Protein AF-A0A5E4GER6-F1 (afdb_monomer_lite)

Organism: Prunus dulcis (NCBI:txid3755)

Structure (mmCIF, N/CA/C/O backbone):
data_AF-A0A5E4GER6-F1
#
_entry.id   AF-A0A5E4GER6-F1
#
loop_
_atom_site.group_PDB
_atom_site.id
_atom_site.type_symbol
_atom_site.label_atom_id
_atom_site.label_alt_id
_atom_site.label_comp_id
_atom_site.label_asym_id
_atom_site.label_entity_id
_atom_site.label_seq_id
_atom_site.pdbx_PDB_ins_code
_atom_site.Cartn_x
_atom_site.Cartn_y
_atom_site.Cartn_z
_atom_site.occupancy
_atom_site.B_iso_or_equiv
_atom_site.auth_seq_id
_atom_site.auth_comp_id
_atom_site.auth_asym_id
_atom_site.auth_atom_id
_atom_site.pdbx_PDB_model_num
ATOM 1 N N . TYR A 1 1 ? 12.229 4.927 25.803 1.00 46.78 1 TYR A N 1
ATOM 2 C CA . TYR A 1 1 ? 11.061 4.805 24.908 1.00 46.78 1 TYR A CA 1
ATOM 3 C C . TYR A 1 1 ? 9.831 4.520 25.751 1.00 46.78 1 TYR A C 1
ATOM 5 O O . TYR A 1 1 ? 9.748 3.445 26.325 1.00 46.78 1 TYR A O 1
ATOM 13 N N . LEU A 1 2 ? 8.931 5.493 25.908 1.00 47.50 2 LEU A N 1
ATOM 14 C CA . LEU A 1 2 ? 7.705 5.313 26.692 1.00 47.50 2 LEU A CA 1
ATOM 15 C C . LEU A 1 2 ? 6.797 4.296 25.986 1.00 47.50 2 LEU A C 1
ATOM 17 O O . LEU A 1 2 ? 6.352 4.516 24.858 1.00 47.50 2 LEU A O 1
A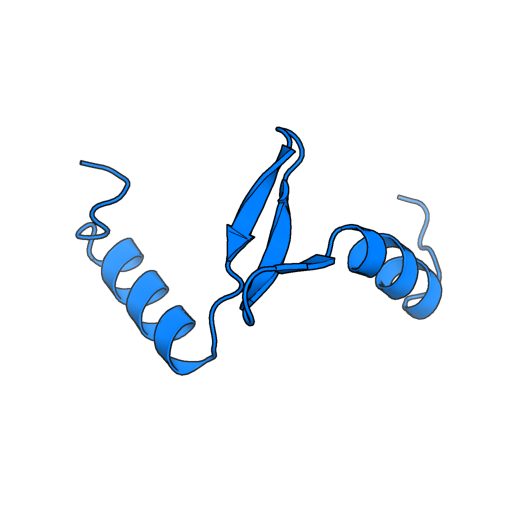TOM 21 N N . THR A 1 3 ? 6.554 3.162 26.634 1.00 60.62 3 THR A N 1
ATOM 22 C CA . THR A 1 3 ? 5.674 2.098 26.150 1.00 60.62 3 THR A CA 1
ATOM 23 C C . THR A 1 3 ? 4.223 2.500 26.385 1.00 60.62 3 THR A C 1
ATOM 25 O O . THR A 1 3 ? 3.617 2.214 27.413 1.00 60.62 3 THR A O 1
ATOM 28 N N . MET A 1 4 ? 3.643 3.197 25.410 1.00 64.94 4 MET A N 1
ATOM 29 C CA . MET A 1 4 ? 2.197 3.401 25.379 1.00 64.94 4 MET A CA 1
ATOM 30 C C . MET A 1 4 ? 1.482 2.041 25.301 1.00 64.94 4 MET A C 1
ATOM 32 O O . MET A 1 4 ? 1.937 1.172 24.550 1.00 64.94 4 MET A O 1
ATOM 36 N N . PRO A 1 5 ? 0.340 1.857 25.994 1.00 71.81 5 PRO A N 1
ATOM 37 C CA . PRO A 1 5 ? -0.505 0.682 25.812 1.00 71.81 5 PRO A CA 1
ATOM 38 C C . PRO A 1 5 ? -0.807 0.471 24.325 1.00 71.81 5 PRO A C 1
ATOM 40 O O . PRO A 1 5 ? -1.135 1.434 23.622 1.00 71.81 5 PRO A O 1
ATOM 43 N N . SER A 1 6 ? -0.710 -0.772 23.849 1.00 79.06 6 SER A N 1
ATOM 44 C CA . SER A 1 6 ? -0.821 -1.130 22.424 1.00 79.06 6 SER A CA 1
ATOM 45 C C . SER A 1 6 ? -2.042 -0.499 21.747 1.00 79.06 6 SER A C 1
ATOM 47 O O . SER A 1 6 ? -1.922 0.078 20.670 1.00 79.06 6 SER A O 1
ATOM 49 N N . GLN A 1 7 ? -3.193 -0.490 22.422 1.00 84.94 7 GLN A N 1
ATOM 50 C CA . GLN A 1 7 ? -4.428 0.114 21.916 1.00 84.94 7 GLN A CA 1
ATOM 51 C C . GLN A 1 7 ? -4.333 1.634 21.717 1.00 84.94 7 GLN A C 1
ATOM 53 O O . GLN A 1 7 ? -4.795 2.148 20.700 1.00 84.94 7 GLN A O 1
ATOM 58 N N . LYS A 1 8 ? -3.715 2.372 22.654 1.00 88.62 8 LYS A N 1
ATOM 59 C CA . LYS A 1 8 ? -3.516 3.827 22.508 1.00 88.62 8 LYS A CA 1
ATOM 60 C C . LYS A 1 8 ? -2.583 4.123 21.336 1.00 88.62 8 LYS A C 1
ATOM 62 O O . LYS A 1 8 ? -2.857 5.026 20.553 1.00 88.62 8 LYS A O 1
ATOM 67 N N . ARG A 1 9 ? -1.521 3.325 21.179 1.00 87.44 9 ARG A N 1
ATOM 68 C CA . ARG A 1 9 ? -0.592 3.442 20.048 1.00 87.44 9 ARG A CA 1
ATOM 69 C C . ARG A 1 9 ? -1.293 3.187 18.714 1.00 87.44 9 ARG A C 1
ATOM 71 O O . ARG A 1 9 ? -1.118 3.978 17.794 1.00 87.44 9 ARG A O 1
ATOM 78 N N . ILE A 1 10 ? -2.113 2.138 18.627 1.00 89.12 10 ILE A N 1
ATOM 79 C CA . ILE A 1 10 ? -2.894 1.827 17.422 1.00 89.12 10 ILE A CA 1
ATOM 80 C C . ILE A 1 10 ? -3.835 2.986 17.079 1.00 89.12 10 ILE A C 1
ATOM 82 O O . ILE A 1 10 ? -3.836 3.429 15.936 1.00 89.12 10 ILE A O 1
ATOM 86 N N . ARG A 1 11 ? -4.572 3.530 18.060 1.00 91.44 11 ARG A N 1
ATOM 87 C CA . ARG A 1 11 ? -5.469 4.678 17.834 1.00 91.44 11 ARG A CA 1
ATOM 88 C C . ARG A 1 11 ? -4.726 5.893 17.281 1.00 91.44 11 ARG A C 1
ATOM 90 O O . ARG A 1 11 ? -5.183 6.477 16.311 1.00 91.44 11 ARG A O 1
ATOM 97 N N . ILE A 1 12 ? -3.570 6.237 17.851 1.00 91.38 12 ILE A N 1
ATOM 98 C CA . ILE A 1 12 ? -2.747 7.357 17.366 1.00 91.38 12 ILE A CA 1
ATOM 99 C C . ILE A 1 12 ? -2.239 7.086 15.945 1.00 91.38 12 ILE A C 1
ATOM 101 O O . ILE A 1 12 ? -2.277 7.970 15.095 1.00 91.38 12 ILE A O 1
ATOM 105 N N . MET A 1 13 ? -1.781 5.864 15.658 1.00 90.25 13 MET A N 1
ATOM 106 C CA . MET A 1 13 ? -1.317 5.505 14.316 1.00 90.25 13 MET A CA 1
ATOM 107 C C . MET A 1 13 ? -2.441 5.571 13.279 1.00 90.25 13 MET A C 1
ATOM 109 O O . MET A 1 13 ? -2.193 6.050 12.174 1.00 90.25 13 MET A O 1
ATOM 113 N N . ALA A 1 14 ? -3.652 5.140 13.645 1.00 93.12 14 ALA A N 1
ATOM 114 C CA . ALA A 1 14 ? -4.827 5.128 12.778 1.00 93.12 14 ALA A CA 1
ATOM 115 C C . ALA A 1 14 ? -5.240 6.531 12.304 1.00 93.12 14 ALA A C 1
ATOM 117 O O . ALA A 1 14 ? -5.770 6.650 11.208 1.00 93.12 14 ALA A O 1
ATOM 118 N N . LEU A 1 15 ? -4.920 7.593 13.058 1.00 93.50 15 LEU A N 1
ATOM 119 C CA . LEU A 1 15 ? -5.178 8.983 12.646 1.00 93.50 15 LEU A CA 1
ATOM 120 C C . LEU A 1 15 ? -4.445 9.388 11.360 1.00 93.50 15 LEU A C 1
ATOM 122 O O . LEU A 1 15 ? -4.833 10.353 10.713 1.00 93.50 15 LEU A O 1
ATOM 126 N N . ASN A 1 16 ? -3.392 8.661 10.980 1.00 94.62 16 ASN A N 1
ATOM 127 C CA . ASN A 1 16 ? -2.677 8.915 9.731 1.00 94.62 16 ASN A CA 1
ATOM 128 C C . ASN A 1 16 ? -3.336 8.239 8.522 1.00 94.62 16 ASN A C 1
ATOM 130 O O . ASN A 1 16 ? -2.764 8.298 7.439 1.00 94.62 16 ASN A O 1
ATOM 134 N N . TYR A 1 17 ? -4.472 7.560 8.691 1.00 96.19 17 TYR A N 1
ATOM 135 C CA . TYR A 1 17 ? -5.153 6.834 7.624 1.00 96.19 17 TYR A CA 1
ATOM 136 C C . TYR A 1 17 ? -6.538 7.420 7.355 1.00 96.19 17 TYR A C 1
ATOM 138 O O . TYR A 1 17 ? -7.227 7.849 8.278 1.00 96.19 17 TYR A O 1
ATOM 146 N N . LEU A 1 18 ? -6.954 7.417 6.089 1.00 95.44 18 LEU A N 1
ATOM 147 C CA . LEU A 1 18 ? -8.277 7.871 5.654 1.00 95.44 18 LEU A CA 1
ATOM 148 C C . LEU A 1 18 ? -8.708 7.156 4.367 1.00 95.44 18 LEU A C 1
ATOM 150 O O . LEU A 1 18 ? -7.880 6.568 3.675 1.00 95.44 18 LEU A O 1
ATOM 154 N N . MET A 1 19 ? -10.002 7.214 4.051 1.00 96.56 19 MET A N 1
ATOM 155 C CA . MET A 1 19 ? -10.529 6.752 2.765 1.00 96.56 19 MET A CA 1
ATOM 156 C C . MET A 1 19 ? -10.497 7.899 1.754 1.00 96.56 19 MET A C 1
ATOM 158 O O . MET A 1 19 ? -11.039 8.970 2.022 1.00 96.56 19 MET A O 1
ATOM 162 N N . TRP A 1 20 ? -9.883 7.677 0.596 1.00 95.19 20 TRP A N 1
ATOM 163 C CA . TRP A 1 20 ? -9.772 8.647 -0.489 1.00 95.19 20 TRP A CA 1
ATOM 164 C C . TRP A 1 20 ? -10.099 7.968 -1.815 1.00 95.19 20 TRP A C 1
ATOM 166 O O . TRP A 1 20 ? -9.445 7.001 -2.186 1.00 95.19 20 TRP A O 1
ATOM 176 N N . ASN A 1 21 ? -11.117 8.456 -2.528 1.00 95.19 21 ASN A N 1
ATOM 177 C CA . ASN A 1 21 ? -11.549 7.904 -3.821 1.00 95.19 21 ASN A CA 1
ATOM 178 C C . ASN A 1 21 ? -11.793 6.378 -3.820 1.00 95.19 21 ASN A C 1
ATOM 180 O O . ASN A 1 21 ? -11.572 5.709 -4.823 1.00 95.19 21 ASN A O 1
ATOM 184 N N . GLY A 1 22 ? -12.255 5.825 -2.695 1.00 95.25 22 GLY A N 1
ATOM 185 C CA . GLY A 1 22 ? -12.494 4.385 -2.537 1.00 95.25 22 GLY A CA 1
ATOM 186 C C . GLY A 1 22 ? -11.284 3.579 -2.054 1.00 95.25 22 GLY A C 1
ATOM 187 O O . GLY A 1 22 ? -11.456 2.427 -1.666 1.00 95.25 22 GLY A O 1
ATOM 188 N N . ASP A 1 23 ? -10.102 4.189 -1.973 1.00 95.94 23 ASP A N 1
ATOM 189 C CA . ASP A 1 23 ? -8.886 3.560 -1.465 1.00 95.94 23 ASP A CA 1
ATOM 190 C C . ASP A 1 23 ? -8.597 3.951 -0.014 1.00 95.94 23 ASP A C 1
ATOM 192 O O . ASP A 1 23 ? -8.821 5.087 0.408 1.00 95.94 23 ASP A O 1
ATOM 196 N N . LEU A 1 24 ? -8.023 3.022 0.752 1.00 96.50 24 LEU A N 1
ATOM 197 C CA . LEU A 1 24 ? -7.396 3.351 2.029 1.00 96.50 24 LEU A CA 1
ATOM 198 C C . LEU A 1 24 ? -6.027 3.981 1.752 1.00 96.50 24 LEU A C 1
ATOM 200 O O . LEU A 1 24 ? -5.190 3.373 1.083 1.00 96.50 24 LEU A O 1
ATOM 204 N N . VAL A 1 25 ? -5.777 5.173 2.287 1.00 97.19 25 VAL A N 1
ATOM 205 C CA . VAL A 1 25 ? -4.497 5.877 2.141 1.00 97.19 25 VAL A CA 1
ATOM 206 C C . VAL A 1 25 ? -3.889 6.204 3.499 1.00 97.19 25 VAL A C 1
ATOM 208 O O . VAL A 1 25 ? -4.601 6.384 4.487 1.00 97.19 25 VAL A O 1
ATOM 211 N N . ARG A 1 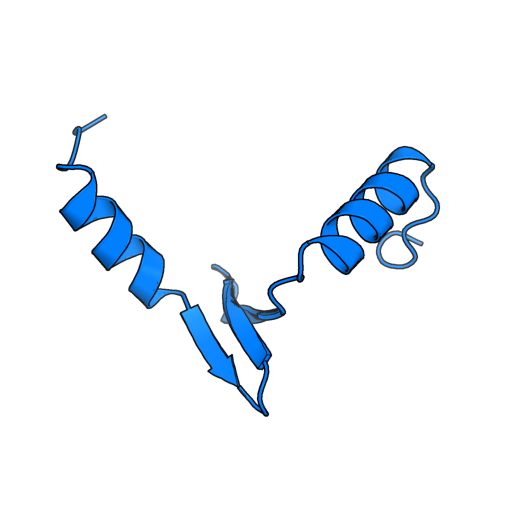26 ? -2.560 6.312 3.541 1.00 96.50 26 ARG A N 1
ATOM 212 C CA . ARG A 1 26 ? -1.782 6.788 4.685 1.00 96.50 26 ARG A CA 1
ATOM 213 C C . ARG A 1 26 ? -1.145 8.136 4.357 1.00 96.50 26 ARG A C 1
ATOM 215 O O . ARG A 1 26 ? -0.396 8.230 3.388 1.00 96.50 26 ARG A O 1
ATOM 222 N N . LYS A 1 27 ? -1.364 9.147 5.196 1.00 95.94 27 LYS A N 1
ATOM 223 C CA . LYS A 1 27 ? -0.659 10.432 5.127 1.00 95.94 27 LYS A CA 1
ATOM 224 C C . LYS A 1 27 ? 0.783 10.257 5.620 1.00 95.94 27 LYS A C 1
ATOM 226 O O . LYS A 1 27 ? 1.015 9.773 6.734 1.00 95.94 27 LYS A O 1
ATOM 231 N N . SER A 1 28 ? 1.754 10.594 4.775 1.00 91.94 28 SER A N 1
ATOM 232 C CA . SER A 1 28 ? 3.172 10.623 5.137 1.00 91.94 28 SER A CA 1
ATOM 233 C C . SER A 1 28 ? 3.508 11.884 5.948 1.00 91.94 28 SER A C 1
ATOM 235 O O . SER A 1 28 ? 2.666 12.760 6.146 1.00 91.94 28 SER A O 1
ATOM 237 N N . LYS A 1 29 ? 4.749 11.976 6.443 1.00 90.31 29 LYS A N 1
ATOM 238 C CA . LYS A 1 29 ? 5.231 13.190 7.123 1.00 90.31 29 LYS A CA 1
ATOM 239 C C . LYS A 1 29 ? 5.276 14.398 6.186 1.00 90.31 29 LYS A C 1
ATOM 241 O O . LYS A 1 29 ? 5.014 15.503 6.638 1.00 90.31 29 LYS A O 1
ATOM 246 N N . ASP A 1 30 ? 5.530 14.155 4.906 1.00 93.19 30 ASP A N 1
ATOM 247 C CA . ASP A 1 30 ? 5.611 15.170 3.849 1.00 93.19 30 ASP A CA 1
ATOM 248 C C . ASP A 1 30 ? 4.237 15.442 3.214 1.00 93.19 30 ASP A C 1
ATOM 250 O O . ASP A 1 30 ? 4.135 15.908 2.086 1.00 93.19 30 ASP A O 1
ATOM 254 N N . GLU A 1 31 ? 3.165 15.074 3.921 1.00 89.56 31 GLU A N 1
ATOM 255 C CA . GLU A 1 31 ? 1.767 15.246 3.520 1.00 89.56 31 GLU A CA 1
ATOM 256 C C . GLU A 1 31 ? 1.337 14.512 2.241 1.00 89.56 31 GLU A C 1
ATOM 258 O O . GLU A 1 31 ? 0.206 14.669 1.783 1.00 89.56 31 GLU A O 1
ATOM 263 N N . VAL A 1 32 ? 2.186 13.627 1.718 1.00 93.38 32 VAL A N 1
ATOM 264 C CA . VAL A 1 32 ? 1.870 12.772 0.572 1.00 93.38 32 VAL A CA 1
ATOM 265 C C . VAL A 1 32 ? 0.903 11.665 0.995 1.00 93.38 32 VAL A C 1
ATOM 267 O O . VAL A 1 32 ? 1.113 10.986 2.006 1.00 93.38 32 VAL A O 1
AT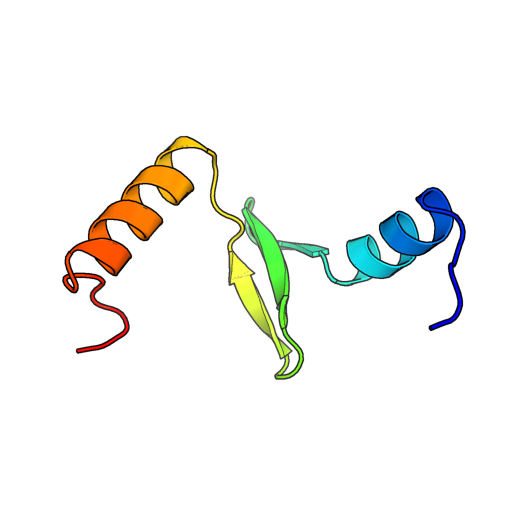OM 270 N N . LEU A 1 33 ? -0.150 11.453 0.204 1.00 94.31 33 LEU A N 1
ATOM 271 C CA . LEU A 1 33 ? -1.083 10.342 0.386 1.00 94.31 33 LEU A CA 1
ATOM 272 C C . LEU A 1 33 ? -0.545 9.085 -0.303 1.00 94.31 33 LEU A C 1
ATOM 274 O O . LEU A 1 33 ? -0.436 9.024 -1.524 1.00 94.31 33 LEU A O 1
ATOM 278 N N . LEU A 1 34 ? -0.225 8.069 0.496 1.00 94.31 34 LEU A N 1
ATOM 279 C CA . LEU A 1 34 ? 0.266 6.778 0.023 1.00 94.31 34 LEU A CA 1
ATOM 280 C C . LEU A 1 34 ? -0.866 5.756 0.056 1.00 94.31 34 LEU A C 1
ATOM 282 O O . LEU A 1 34 ? -1.409 5.474 1.126 1.00 94.31 34 LEU A O 1
ATOM 286 N N . ARG A 1 35 ? -1.207 5.174 -1.095 1.00 95.94 35 ARG A N 1
ATOM 287 C CA . ARG A 1 35 ? -2.222 4.117 -1.172 1.00 95.94 35 ARG A CA 1
ATOM 288 C C . ARG A 1 35 ? -1.771 2.880 -0.398 1.00 95.94 35 ARG A C 1
ATOM 290 O O . ARG A 1 35 ? -0.653 2.396 -0.569 1.00 95.94 35 ARG A O 1
ATOM 297 N N . CYS A 1 36 ? -2.645 2.359 0.456 1.00 95.25 36 CYS A N 1
ATOM 298 C CA . CYS A 1 36 ? -2.419 1.094 1.133 1.00 95.25 36 CYS A CA 1
ATOM 299 C C . CYS A 1 36 ? -2.606 -0.061 0.148 1.00 95.25 36 CYS A C 1
ATOM 301 O O . CYS A 1 36 ? -3.597 -0.126 -0.575 1.00 95.25 36 CYS A O 1
ATOM 303 N N . LEU A 1 37 ? -1.647 -0.983 0.148 1.00 95.31 37 LEU A N 1
ATOM 304 C CA . LEU A 1 37 ? -1.666 -2.144 -0.730 1.00 95.31 37 LEU A CA 1
ATOM 305 C C . LEU A 1 37 ? -2.433 -3.295 -0.084 1.00 95.31 37 LEU A C 1
ATOM 307 O O . LEU A 1 37 ? -2.231 -3.619 1.091 1.00 95.31 37 LEU A O 1
ATOM 311 N N . GLY A 1 38 ? -3.269 -3.960 -0.877 1.00 94.44 38 GLY A N 1
ATOM 312 C CA . GLY A 1 38 ? -3.829 -5.250 -0.501 1.00 94.44 38 GLY A CA 1
ATOM 313 C C . GLY A 1 38 ? -2.751 -6.338 -0.462 1.00 94.44 38 GLY A C 1
ATOM 314 O O . GLY A 1 38 ? -1.660 -6.191 -1.010 1.00 94.44 38 GLY A O 1
ATOM 315 N N . LYS A 1 39 ? -3.071 -7.491 0.135 1.00 94.00 39 LYS A N 1
ATOM 316 C CA . LYS A 1 39 ? -2.121 -8.609 0.302 1.00 94.00 39 LYS A CA 1
ATOM 317 C C . LYS A 1 39 ? -1.424 -9.023 -1.003 1.00 94.00 39 LYS A C 1
ATOM 319 O O . LYS A 1 39 ? -0.221 -9.246 -1.000 1.00 94.00 39 LYS A O 1
ATOM 324 N N . LYS A 1 40 ? -2.167 -9.141 -2.110 1.00 95.19 40 LYS A N 1
ATOM 325 C CA . LYS A 1 40 ? -1.602 -9.548 -3.411 1.00 95.19 40 LYS A CA 1
ATOM 326 C C . LYS A 1 40 ? -0.670 -8.482 -3.989 1.00 95.19 40 LYS A C 1
ATOM 328 O O . LYS A 1 40 ? 0.416 -8.810 -4.451 1.00 95.19 40 LYS A O 1
ATOM 333 N N . GLU A 1 41 ? -1.088 -7.220 -3.931 1.00 94.56 41 GLU A N 1
ATOM 334 C CA . 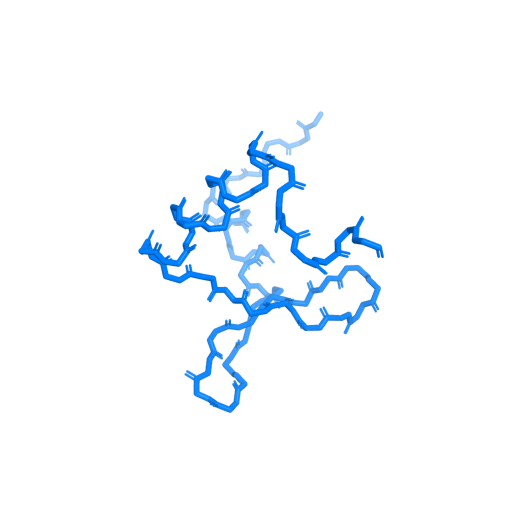GLU A 1 41 ? -0.300 -6.086 -4.422 1.00 94.56 41 GLU A CA 1
ATOM 335 C C . GLU A 1 41 ? 0.988 -5.918 -3.618 1.00 94.56 41 GLU A C 1
ATOM 337 O O . GLU A 1 41 ? 2.050 -5.742 -4.199 1.00 94.56 41 GLU A O 1
ATOM 342 N N . TYR A 1 42 ? 0.904 -6.052 -2.291 1.00 93.44 42 TYR A N 1
ATOM 343 C CA . TYR A 1 42 ? 2.059 -6.023 -1.400 1.00 93.44 42 TYR A CA 1
ATOM 344 C C . TYR A 1 42 ? 3.113 -7.058 -1.809 1.00 93.44 42 TYR A C 1
ATOM 346 O O . TYR A 1 42 ? 4.275 -6.706 -1.981 1.00 93.44 42 TYR A O 1
ATOM 354 N N . MET A 1 43 ? 2.711 -8.317 -2.015 1.00 94.69 43 MET A N 1
ATOM 355 C CA . MET A 1 43 ? 3.652 -9.378 -2.396 1.00 94.69 43 MET A CA 1
ATOM 356 C C . MET A 1 43 ? 4.324 -9.081 -3.739 1.00 94.69 43 MET A C 1
ATOM 358 O O . MET A 1 43 ? 5.528 -9.278 -3.871 1.00 94.69 43 MET A O 1
ATOM 362 N N . LYS A 1 44 ? 3.561 -8.563 -4.710 1.00 92.94 44 LYS A N 1
ATOM 363 C CA . LYS A 1 44 ? 4.093 -8.163 -6.016 1.00 92.94 44 LYS A CA 1
ATOM 364 C C . LYS A 1 44 ? 5.123 -7.038 -5.880 1.00 92.94 44 LYS A C 1
ATOM 366 O O . LYS A 1 44 ? 6.246 -7.203 -6.338 1.00 92.94 44 LYS A O 1
ATOM 371 N N . VAL A 1 45 ? 4.765 -5.942 -5.209 1.00 92.19 45 VAL A N 1
ATOM 372 C CA . VAL A 1 45 ? 5.651 -4.777 -5.039 1.00 92.19 45 VAL A CA 1
ATOM 373 C C . VAL A 1 45 ? 6.928 -5.154 -4.292 1.00 92.19 45 VAL A C 1
ATOM 375 O O . VAL A 1 45 ? 8.010 -4.709 -4.666 1.00 92.19 45 VAL A O 1
ATOM 378 N N . MET A 1 46 ? 6.835 -6.003 -3.264 1.00 92.31 46 MET A N 1
ATOM 379 C CA . MET A 1 46 ? 8.016 -6.492 -2.548 1.00 92.31 46 MET A CA 1
ATOM 380 C C . MET A 1 46 ? 8.920 -7.350 -3.438 1.00 92.31 46 MET A C 1
ATOM 382 O O . MET A 1 46 ? 10.136 -7.203 -3.362 1.00 92.31 46 MET A O 1
ATOM 386 N N . GLY A 1 47 ? 8.341 -8.207 -4.288 1.00 94.06 47 GLY A N 1
ATOM 387 C CA . GLY A 1 47 ? 9.091 -8.998 -5.267 1.00 94.06 47 GLY A CA 1
ATOM 388 C C . GLY A 1 47 ? 9.816 -8.117 -6.285 1.00 94.06 47 GLY A C 1
ATOM 389 O O . GLY A 1 47 ? 11.030 -8.209 -6.418 1.00 94.06 47 GLY A O 1
ATOM 390 N N . GLU A 1 48 ? 9.100 -7.180 -6.908 1.00 93.38 48 GLU A N 1
ATOM 391 C CA . GLU A 1 48 ? 9.677 -6.224 -7.866 1.00 93.38 48 GLU A CA 1
ATOM 392 C C . GLU A 1 48 ? 10.777 -5.359 -7.232 1.00 93.38 48 GLU A C 1
ATOM 394 O O . GLU A 1 48 ? 11.788 -5.067 -7.866 1.00 93.38 48 GLU A O 1
ATOM 399 N N . THR A 1 49 ? 10.601 -4.962 -5.968 1.00 91.56 49 THR A N 1
ATOM 400 C CA . THR A 1 49 ? 11.614 -4.203 -5.216 1.00 91.56 49 THR A CA 1
ATOM 401 C C . THR A 1 49 ? 12.854 -5.052 -4.949 1.00 91.56 49 THR A C 1
ATOM 403 O O . THR A 1 49 ? 13.969 -4.566 -5.112 1.00 91.56 49 THR A O 1
ATOM 406 N N . TYR A 1 50 ? 12.672 -6.315 -4.555 1.00 91.75 50 TYR A N 1
ATOM 407 C CA . TYR A 1 50 ? 13.772 -7.252 -4.320 1.00 91.75 50 TYR A CA 1
ATOM 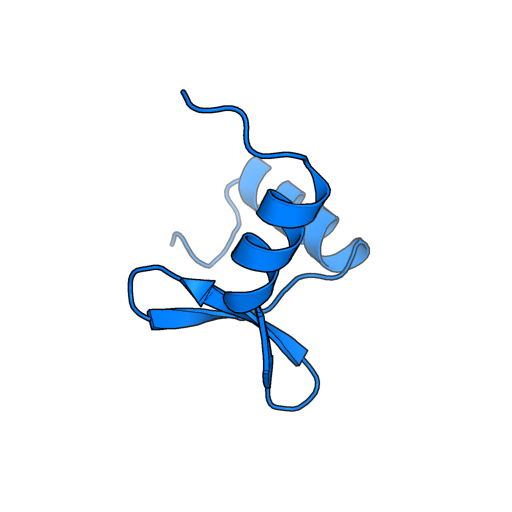408 C C . TYR A 1 50 ? 14.575 -7.529 -5.599 1.00 91.75 50 TYR A C 1
ATOM 410 O O . TYR A 1 50 ? 15.799 -7.593 -5.556 1.00 91.75 50 TYR A O 1
ATOM 418 N N . GLU A 1 51 ? 13.891 -7.636 -6.737 1.00 93.62 51 GLU A N 1
ATOM 419 C CA . GLU A 1 51 ? 14.493 -7.853 -8.058 1.00 93.62 51 GLU A CA 1
ATOM 420 C C . GLU A 1 51 ? 15.062 -6.569 -8.690 1.00 93.62 51 GLU A C 1
ATOM 422 O O . GLU A 1 51 ? 15.702 -6.630 -9.737 1.00 93.62 51 GLU A O 1
ATOM 427 N N . GLY A 1 52 ? 14.854 -5.402 -8.068 1.00 89.75 52 GLY A N 1
ATOM 428 C CA . GLY A 1 52 ? 15.352 -4.115 -8.564 1.00 89.75 52 GLY A CA 1
ATOM 429 C C . GLY A 1 52 ? 14.596 -3.564 -9.778 1.00 89.75 52 GLY A C 1
ATOM 430 O O . GLY A 1 52 ? 15.095 -2.674 -10.458 1.00 89.75 52 GLY A O 1
ATOM 431 N N . ILE A 1 53 ? 13.392 -4.069 -10.051 1.00 88.31 53 ILE A N 1
ATOM 432 C CA . ILE A 1 53 ? 12.553 -3.673 -11.195 1.00 88.31 53 ILE A CA 1
ATOM 433 C C . ILE A 1 53 ? 11.361 -2.802 -10.782 1.00 88.31 53 ILE A C 1
ATOM 435 O O . ILE A 1 53 ? 10.469 -2.537 -11.587 1.00 88.31 53 ILE A O 1
ATOM 439 N N . CYS A 1 54 ? 11.312 -2.345 -9.528 1.00 83.06 54 CYS A N 1
ATOM 440 C CA . CYS A 1 54 ? 10.271 -1.423 -9.094 1.00 83.06 54 CYS A CA 1
ATOM 441 C C . CYS A 1 54 ? 10.431 -0.074 -9.827 1.00 83.06 54 CYS A C 1
ATOM 443 O O . CYS A 1 54 ? 11.320 0.722 -9.525 1.00 83.06 54 CYS A O 1
ATOM 445 N N . GLY A 1 55 ? 9.539 0.201 -10.782 1.00 67.94 55 GLY A N 1
ATOM 446 C CA . GLY A 1 55 ? 9.607 1.370 -11.673 1.00 67.94 55 GLY A CA 1
ATOM 447 C C . GLY A 1 55 ? 9.530 2.750 -11.000 1.00 67.94 55 GLY A C 1
ATOM 448 O O . GLY A 1 55 ? 9.591 3.756 -11.692 1.00 67.94 55 GLY A O 1
ATOM 449 N N . ALA A 1 56 ? 9.400 2.826 -9.671 1.00 69.31 56 ALA A N 1
ATOM 450 C CA . ALA A 1 56 ? 9.470 4.079 -8.912 1.00 69.31 56 ALA A CA 1
ATOM 451 C C . ALA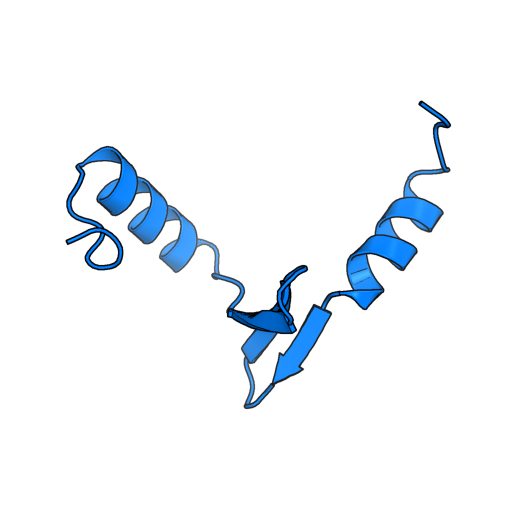 A 1 56 ? 10.912 4.564 -8.649 1.00 69.31 56 ALA A C 1
ATOM 453 O O . ALA A 1 56 ? 11.090 5.687 -8.185 1.00 69.31 56 ALA A O 1
ATOM 454 N N . HIS A 1 57 ? 11.923 3.726 -8.908 1.00 56.19 57 HIS A N 1
ATOM 455 C CA . HIS A 1 57 ? 13.337 4.020 -8.640 1.00 56.19 57 HIS A CA 1
ATOM 456 C C . HIS A 1 57 ? 14.221 4.036 -9.908 1.00 56.19 57 HIS A C 1
ATOM 458 O O . HIS A 1 57 ? 15.434 3.868 -9.787 1.00 56.19 57 HIS A O 1
ATOM 464 N N . GLN A 1 58 ? 13.635 4.197 -11.103 1.00 44.62 58 GLN A N 1
ATOM 465 C CA . GLN A 1 58 ? 14.379 4.411 -12.359 1.00 44.62 58 GLN A CA 1
ATOM 466 C C . GLN A 1 58 ? 14.762 5.876 -12.569 1.00 44.62 58 GLN A C 1
ATOM 468 O O . GLN A 1 58 ? 13.984 6.758 -12.143 1.00 44.62 58 GLN A O 1
#

Foldseek 3Di:
DDDDDPVVVVVVQCVQWDADPNFIWGQDPVRDTHTDDDPVRVVVQVVCVVVVNNVVPD

Secondary structure (DSSP, 8-state):
-----HHHHHHHHHTTEEEETTEEEEE-TTS-EEEPPPHHHHHHHHHHHHTT--GGG-

pLDDT: mean 87.45, std 13.28, range [44.62, 97.19]

Radius of gyration: 14.79 Å; chains: 1; bounding box: 28×25×39 Å

Sequence (58 aa):
YLTMPSQKRIRIMALNYLMWNGDLVRKSKDEVLLRCLGKKEYMKVMGETYEGICGAHQ